Protein AF-A0A564Z7Z6-F1 (afdb_monomer_lite)

Sequence (91 aa):
MHHSHVLWLDFSEDAVISPGTVTEMHQLPWTATPYTIAVFFRGLNIRPGGIAIKIAEGRRSNTAYIAFESGLDAQLACNRTSQQDYDVLAN

Organism: Hymenolepis diminuta (NCBI:txid6216)

Radius of gyration: 15.49 Å; chains: 1; bounding box: 38×32×52 Å

pLDDT: mean 78.82, std 17.44, range [37.19, 94.44]

Secondary structure (DSSP, 8-state):
------------TT----TT-EEEE-S--TT--HHHHHHHTTTS-EEEEEEEEEEETTEEEEEEEEEESSHHHHHHHHHHHHS---GGG--

InterPro domains:
  IPR000504 RNA recognition motif domain [PF28441] (25-80)
  IPR012677 Nucleotide-binding alpha-beta plait domain superfamily [G3DSA:3.30.70.330] (21-87)
  IPR035979 RNA-binding domain superfamily [SSF54928] (14-82)
  IPR050666 Epithelial Splicing Regulatory [PTHR13976] (20-83)

Foldseek 3Di:
DDDPPPPPPPPVVPPPQDPLQKDKAAQADLQADPVLVCVLLPPFAWDDVQKAFDDDPNGTHRMIMTGGPDSVSSVVVVVSSVPPPNPSRPD

Structure (mmCIF, N/CA/C/O backbone):
data_AF-A0A564Z7Z6-F1
#
_entry.id   AF-A0A564Z7Z6-F1
#
loop_
_atom_site.group_PDB
_atom_site.id
_atom_site.type_symbol
_atom_site.label_atom_id
_atom_site.label_alt_id
_atom_site.label_comp_id
_atom_site.label_asym_id
_atom_site.label_entity_id
_atom_site.label_seq_id
_atom_site.pdbx_PDB_ins_code
_atom_site.Cartn_x
_atom_site.Cartn_y
_atom_site.Cartn_z
_atom_site.occupancy
_atom_site.B_iso_or_equiv
_atom_site.auth_seq_id
_atom_site.auth_comp_id
_atom_site.auth_asym_id
_atom_site.auth_atom_id
_atom_site.pdbx_PDB_model_num
ATOM 1 N N . MET A 1 1 ? -18.565 0.350 -36.882 1.00 37.19 1 MET A N 1
ATOM 2 C CA . MET A 1 1 ? -17.317 -0.427 -36.762 1.00 37.19 1 MET A CA 1
ATOM 3 C C . MET A 1 1 ? -16.534 0.162 -35.597 1.00 37.19 1 MET A C 1
ATOM 5 O O . MET A 1 1 ? -16.121 1.304 -35.681 1.00 37.19 1 MET A O 1
ATOM 9 N N . HIS A 1 2 ? -16.510 -0.593 -34.496 1.00 37.66 2 HIS A N 1
ATOM 10 C CA . HIS A 1 2 ? -15.685 -0.502 -33.279 1.00 37.66 2 HIS A CA 1
ATOM 11 C C . HIS A 1 2 ? -15.419 0.879 -32.647 1.00 37.66 2 HIS A C 1
ATOM 13 O O . HIS A 1 2 ? -14.416 1.533 -32.907 1.00 37.66 2 HIS A O 1
ATOM 19 N N . HIS A 1 3 ? -16.314 1.245 -31.724 1.00 37.22 3 HIS A N 1
ATOM 20 C CA . HIS A 1 3 ? -16.103 2.254 -30.686 1.00 37.22 3 HIS A CA 1
ATOM 21 C C . HIS A 1 3 ? -15.134 1.673 -29.636 1.00 37.22 3 HIS A C 1
ATOM 23 O O . HIS A 1 3 ? -15.531 0.847 -28.816 1.00 37.22 3 HIS A O 1
ATOM 29 N N . SER A 1 4 ? -13.859 2.059 -29.674 1.00 44.38 4 SER A N 1
ATOM 30 C CA . SER A 1 4 ? -12.882 1.676 -28.646 1.00 44.38 4 SER A CA 1
ATOM 31 C C . SER A 1 4 ? -12.961 2.660 -27.481 1.00 44.38 4 SER A C 1
ATOM 33 O O . SER A 1 4 ? -12.267 3.672 -27.453 1.00 44.38 4 SER A O 1
ATOM 35 N N . HIS A 1 5 ? 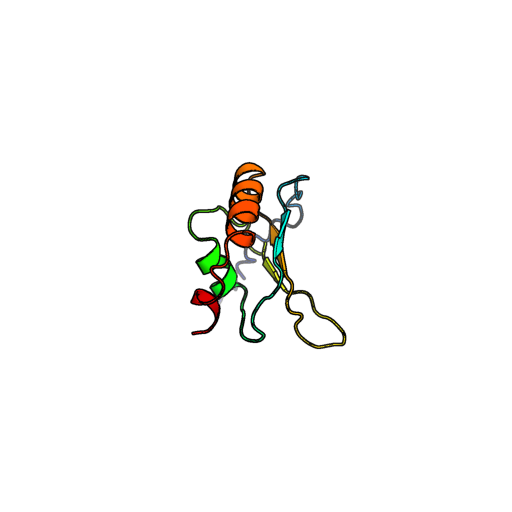-13.848 2.372 -26.530 1.00 44.94 5 HIS A N 1
ATOM 36 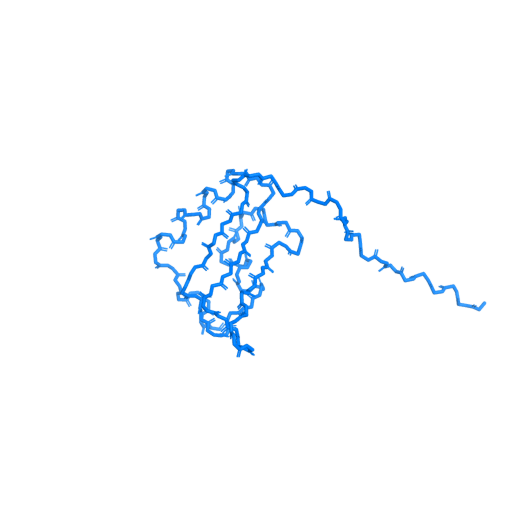C CA . HIS A 1 5 ? -13.901 3.053 -25.241 1.00 44.94 5 HIS A CA 1
ATOM 37 C C . HIS A 1 5 ? -12.815 2.432 -24.353 1.00 44.94 5 HIS A C 1
ATOM 39 O O . HIS A 1 5 ? -13.006 1.370 -23.762 1.00 44.94 5 HIS A O 1
ATOM 45 N N . VAL A 1 6 ? -11.631 3.045 -24.342 1.00 51.62 6 VAL A N 1
ATOM 46 C CA . VAL A 1 6 ? -10.583 2.710 -23.376 1.00 51.62 6 VAL A CA 1
ATOM 47 C C . VAL A 1 6 ? -11.110 3.158 -22.019 1.00 51.62 6 VAL A C 1
ATOM 49 O O . VAL A 1 6 ? -11.247 4.354 -21.770 1.00 51.62 6 VAL A O 1
ATOM 52 N N . LEU A 1 7 ? -11.473 2.191 -21.176 1.00 44.06 7 LEU A N 1
ATOM 53 C CA . LEU A 1 7 ? -11.713 2.413 -19.757 1.00 44.06 7 LEU A CA 1
ATOM 54 C C . LEU A 1 7 ? -10.388 2.888 -19.163 1.00 44.06 7 LEU A C 1
ATOM 56 O O . LEU A 1 7 ? -9.538 2.082 -18.785 1.00 44.06 7 LEU A O 1
ATOM 60 N N . TRP A 1 8 ? -10.192 4.203 -19.139 1.00 45.31 8 TRP A N 1
ATOM 61 C CA . TRP A 1 8 ? -9.282 4.821 -18.197 1.00 45.31 8 TRP A CA 1
ATOM 62 C C . TRP A 1 8 ? -9.775 4.369 -16.829 1.00 45.31 8 TRP A C 1
ATOM 64 O O . TRP A 1 8 ? -10.863 4.747 -16.396 1.00 45.31 8 TRP A O 1
ATOM 74 N N . LEU A 1 9 ? -9.036 3.440 -16.219 1.00 45.81 9 LEU A N 1
ATOM 75 C CA . LEU A 1 9 ? -9.154 3.173 -14.795 1.00 45.81 9 LEU A CA 1
ATOM 76 C C . LEU A 1 9 ? -9.178 4.537 -14.119 1.00 45.81 9 LEU A C 1
ATOM 78 O O . LEU A 1 9 ? -8.303 5.353 -14.405 1.00 45.81 9 LEU A O 1
ATOM 82 N N . ASP A 1 10 ? -10.208 4.764 -13.312 1.00 49.94 10 ASP A N 1
ATOM 83 C CA . ASP A 1 10 ? -10.432 5.959 -12.506 1.00 49.94 10 ASP A CA 1
ATOM 84 C C . ASP A 1 10 ? -9.262 6.111 -11.517 1.00 49.94 10 ASP A C 1
ATOM 86 O O . ASP A 1 10 ? -9.330 5.780 -10.336 1.00 49.94 10 ASP A O 1
ATOM 90 N N . PHE A 1 11 ? -8.105 6.506 -12.039 1.00 47.50 11 PHE A N 1
ATOM 91 C CA . PHE A 1 11 ? -7.006 7.031 -11.265 1.00 47.50 11 PHE A CA 1
ATOM 92 C C . PHE A 1 11 ? -7.452 8.441 -10.920 1.00 47.50 11 PHE A C 1
ATOM 94 O O . PHE A 1 11 ? -7.260 9.373 -11.691 1.00 47.50 11 PHE A O 1
ATOM 101 N N . SER A 1 12 ? -8.134 8.576 -9.785 1.00 55.09 12 SER A N 1
ATOM 102 C CA . SER A 1 12 ? -8.439 9.873 -9.193 1.00 55.09 12 SER A CA 1
ATOM 103 C C . SER A 1 12 ? -7.115 10.614 -8.952 1.00 55.09 12 SER A C 1
ATOM 105 O O . SER A 1 12 ? -6.474 10.422 -7.918 1.00 55.09 12 SER A O 1
ATOM 107 N N . GLU A 1 13 ? -6.707 11.439 -9.921 1.00 57.31 13 GLU A N 1
ATOM 108 C CA . GLU A 1 13 ? -5.449 12.205 -9.957 1.00 57.31 13 GLU A CA 1
ATOM 109 C C . GLU A 1 13 ? -5.302 13.198 -8.785 1.00 57.31 13 GLU A C 1
ATOM 111 O O . GLU A 1 13 ? -4.190 13.609 -8.472 1.00 57.31 13 GLU A O 1
ATOM 116 N N . ASP A 1 14 ? -6.382 13.472 -8.044 1.00 55.03 14 ASP A N 1
ATOM 117 C CA . ASP A 1 14 ? -6.415 14.379 -6.885 1.00 55.03 14 ASP A CA 1
ATOM 118 C C . ASP A 1 14 ? -6.748 13.678 -5.557 1.00 55.03 14 ASP A C 1
ATOM 120 O O . ASP A 1 14 ? -7.403 14.216 -4.661 1.00 55.03 14 ASP A O 1
ATOM 124 N N . ALA A 1 15 ? -6.299 12.438 -5.401 1.00 63.50 15 ALA A N 1
ATOM 125 C CA . ALA A 1 15 ? -6.340 11.739 -4.127 1.00 63.50 15 ALA A CA 1
ATOM 126 C C . ALA A 1 15 ? -5.448 12.433 -3.073 1.00 63.50 15 ALA A C 1
ATOM 128 O O . ALA A 1 15 ? -4.298 12.043 -2.872 1.00 63.50 15 ALA A O 1
ATOM 129 N N . VAL A 1 16 ? -5.975 13.444 -2.374 1.00 71.50 16 VAL A N 1
ATOM 130 C CA . VAL A 1 16 ? -5.279 14.120 -1.269 1.00 71.50 16 VAL A CA 1
ATOM 131 C C . VAL A 1 16 ? -4.883 13.087 -0.214 1.00 71.50 16 VAL A C 1
ATOM 133 O O . VAL A 1 16 ? -5.724 12.532 0.497 1.00 71.50 16 VAL A O 1
ATOM 136 N N . ILE A 1 17 ? -3.580 12.829 -0.103 1.00 79.94 17 ILE A N 1
ATOM 137 C CA . ILE A 1 17 ? -3.033 11.992 0.959 1.00 79.94 17 ILE A CA 1
ATOM 138 C C . ILE A 1 17 ? -3.067 12.804 2.249 1.00 79.94 17 ILE A C 1
ATOM 140 O O . ILE A 1 17 ? -2.360 13.801 2.400 1.00 79.94 17 ILE A O 1
ATOM 144 N N . SER A 1 18 ? -3.916 12.385 3.182 1.00 84.56 18 SER A N 1
ATOM 145 C CA . SER A 1 18 ? -4.031 13.058 4.473 1.00 84.56 18 SER A CA 1
ATOM 146 C C . SER A 1 18 ? -2.812 12.745 5.352 1.00 84.56 18 SER A C 1
ATOM 148 O O . SER A 1 18 ? -2.325 11.607 5.346 1.00 84.56 18 SER A O 1
ATOM 150 N N . PRO A 1 19 ? -2.302 13.708 6.137 1.00 85.31 19 PRO A N 1
ATOM 151 C CA . PRO A 1 19 ? -1.211 13.442 7.068 1.00 85.31 19 PRO A CA 1
ATOM 152 C C . PRO A 1 19 ? -1.609 12.336 8.055 1.00 85.31 19 PRO A C 1
ATOM 154 O O . PRO A 1 19 ? -2.759 12.244 8.479 1.00 85.31 19 PRO A O 1
ATOM 157 N N . GLY A 1 20 ? -0.658 11.465 8.395 1.00 88.31 20 GLY A N 1
ATOM 158 C CA . GLY A 1 20 ? -0.899 10.328 9.290 1.00 88.31 20 GLY A CA 1
ATOM 159 C C . GLY A 1 20 ? -1.599 9.126 8.647 1.00 88.31 20 GLY A C 1
ATOM 160 O O . GLY A 1 20 ? -1.883 8.166 9.352 1.00 88.31 20 GLY A O 1
ATOM 161 N N . THR A 1 21 ? -1.854 9.143 7.333 1.00 93.06 21 THR A N 1
ATOM 162 C CA . THR A 1 21 ? -2.403 7.987 6.587 1.00 93.06 21 THR A CA 1
ATOM 163 C C . THR A 1 21 ? -1.341 7.164 5.859 1.00 93.06 21 THR A C 1
ATOM 165 O O . THR A 1 21 ? -1.666 6.174 5.210 1.00 93.06 21 THR A O 1
ATOM 168 N N . VAL A 1 22 ? -0.068 7.552 5.955 1.00 92.44 22 VAL A N 1
ATOM 169 C CA . VAL A 1 22 ? 1.045 6.872 5.285 1.00 92.44 22 VAL A CA 1
ATOM 170 C C . VAL A 1 22 ? 1.965 6.246 6.319 1.00 92.44 22 VAL A C 1
ATOM 172 O O . VAL A 1 22 ? 2.355 6.899 7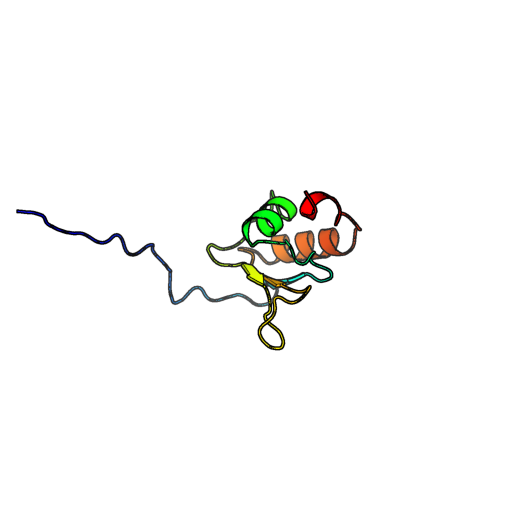.287 1.00 92.44 22 VAL A O 1
ATOM 175 N N . THR A 1 23 ? 2.354 4.999 6.078 1.00 92.06 23 THR A N 1
ATOM 176 C CA . THR A 1 23 ? 3.344 4.275 6.877 1.00 92.06 23 THR A CA 1
ATOM 177 C C . THR A 1 23 ? 4.526 3.880 6.002 1.00 92.06 23 THR A C 1
ATOM 179 O O . THR A 1 23 ? 4.358 3.493 4.843 1.00 92.06 23 THR A O 1
ATOM 182 N N . GLU A 1 24 ? 5.729 3.966 6.565 1.00 91.38 24 GLU A N 1
ATOM 183 C CA . GLU A 1 24 ? 6.922 3.368 5.974 1.00 91.38 24 GLU A CA 1
ATOM 184 C C . GLU A 1 24 ? 7.099 1.942 6.504 1.00 91.38 24 GLU A C 1
ATOM 186 O O . GLU A 1 24 ? 7.092 1.702 7.711 1.00 91.38 24 GLU A O 1
ATOM 191 N N . MET A 1 25 ? 7.250 0.992 5.588 1.00 89.25 25 MET A N 1
ATOM 192 C CA . MET A 1 25 ? 7.623 -0.381 5.895 1.00 89.25 25 MET A CA 1
ATOM 193 C C . MET A 1 25 ? 9.103 -0.575 5.583 1.00 89.25 25 MET A C 1
ATOM 195 O O . MET A 1 25 ? 9.572 -0.170 4.518 1.00 89.25 25 MET A O 1
ATOM 199 N N . HIS A 1 26 ? 9.821 -1.217 6.500 1.00 89.31 26 HIS A N 1
ATOM 200 C CA . HIS A 1 26 ? 11.239 -1.541 6.369 1.00 89.31 26 HIS A CA 1
ATOM 201 C C . HIS A 1 26 ? 11.448 -3.053 6.243 1.00 89.31 26 HIS A C 1
ATOM 203 O O . HIS A 1 26 ? 10.517 -3.833 6.418 1.00 89.31 26 HIS A O 1
ATOM 209 N N . GLN A 1 27 ? 12.688 -3.457 5.950 1.00 87.12 27 GLN A N 1
ATOM 210 C CA . GLN A 1 27 ? 13.132 -4.856 5.915 1.00 87.12 27 GLN A CA 1
ATOM 211 C C . GLN A 1 27 ? 12.354 -5.755 4.941 1.00 87.12 27 GLN A C 1
ATOM 213 O O . GLN A 1 27 ? 12.249 -6.961 5.146 1.00 87.12 27 GLN A O 1
ATOM 218 N N . LEU A 1 28 ? 11.844 -5.185 3.850 1.00 85.94 28 LEU A N 1
ATOM 219 C CA . LEU A 1 28 ? 11.194 -5.968 2.809 1.00 85.94 28 LEU A CA 1
ATOM 220 C C . LEU A 1 28 ? 12.172 -6.973 2.186 1.00 85.94 28 LEU A C 1
ATOM 222 O O . LEU A 1 28 ? 13.308 -6.598 1.865 1.00 85.94 28 LEU A O 1
ATOM 226 N N . PRO A 1 29 ? 11.736 -8.221 1.944 1.00 85.44 29 PRO A N 1
ATOM 227 C CA . PRO A 1 29 ? 12.500 -9.135 1.115 1.00 85.44 29 PRO A CA 1
ATOM 228 C C . PRO A 1 29 ? 12.610 -8.578 -0.310 1.00 85.44 29 PRO A C 1
ATOM 230 O O . PRO A 1 29 ? 11.704 -7.915 -0.813 1.00 85.44 29 PRO A O 1
ATOM 233 N N . TRP A 1 30 ? 13.709 -8.884 -1.001 1.00 82.69 30 TRP A N 1
ATOM 234 C CA . TRP A 1 30 ? 13.950 -8.436 -2.383 1.00 82.69 30 TRP A CA 1
ATOM 235 C C . TRP A 1 30 ? 12.881 -8.919 -3.376 1.00 82.69 30 TRP A C 1
ATOM 237 O O . TRP A 1 30 ? 12.666 -8.303 -4.421 1.00 82.69 30 TRP A O 1
ATOM 247 N N . THR A 1 31 ? 12.216 -10.023 -3.043 1.00 85.56 31 THR A N 1
ATOM 248 C CA . THR A 1 31 ? 11.110 -10.622 -3.795 1.00 85.56 31 THR A CA 1
ATOM 249 C C . THR A 1 31 ? 9.759 -9.973 -3.499 1.00 85.56 31 THR A C 1
ATOM 251 O O . THR A 1 31 ? 8.790 -10.285 -4.189 1.00 85.56 31 THR A O 1
ATOM 254 N N . ALA A 1 32 ? 9.672 -9.057 -2.525 1.00 87.56 32 ALA A N 1
ATOM 255 C CA . ALA A 1 32 ? 8.425 -8.393 -2.178 1.00 87.56 32 ALA A CA 1
ATOM 256 C C . ALA A 1 32 ? 7.817 -7.678 -3.390 1.00 87.56 32 ALA A C 1
ATOM 258 O O . ALA A 1 32 ? 8.494 -7.019 -4.190 1.00 87.56 32 ALA A O 1
ATOM 259 N N . THR A 1 33 ? 6.500 -7.789 -3.499 1.00 90.44 33 THR A N 1
ATOM 260 C CA . THR A 1 33 ? 5.691 -7.117 -4.512 1.00 90.44 33 THR A CA 1
ATOM 261 C C . THR A 1 33 ? 4.606 -6.286 -3.827 1.00 90.44 33 THR A C 1
ATOM 263 O O . THR A 1 33 ? 4.270 -6.551 -2.670 1.00 90.44 33 THR A O 1
ATOM 266 N N . PRO A 1 34 ? 3.996 -5.305 -4.518 1.00 90.75 34 PRO A N 1
ATOM 267 C CA . PRO A 1 34 ? 2.842 -4.594 -3.973 1.00 90.75 34 PRO A CA 1
ATOM 268 C C . PRO A 1 34 ? 1.721 -5.540 -3.520 1.00 90.75 34 PRO A C 1
ATOM 270 O O . PRO A 1 34 ? 1.083 -5.297 -2.502 1.00 90.75 34 PRO A O 1
ATOM 273 N N . TYR A 1 35 ? 1.534 -6.660 -4.225 1.00 91.19 35 TYR A N 1
ATOM 274 C CA . TYR A 1 35 ? 0.558 -7.682 -3.860 1.00 91.19 35 TYR A CA 1
ATOM 275 C C . TYR A 1 35 ? 0.879 -8.348 -2.515 1.00 91.19 35 TYR A C 1
ATOM 277 O O . TYR A 1 35 ? 0.019 -8.400 -1.640 1.00 91.19 35 TYR A O 1
ATOM 285 N N . THR A 1 36 ? 2.113 -8.818 -2.310 1.00 91.69 36 THR A N 1
ATOM 286 C CA . THR A 1 36 ? 2.490 -9.483 -1.049 1.00 91.69 36 THR A CA 1
ATOM 287 C C . THR A 1 36 ? 2.420 -8.513 0.134 1.00 91.69 36 THR A C 1
ATOM 289 O O . THR A 1 36 ? 1.958 -8.888 1.208 1.00 91.69 36 THR A O 1
ATOM 292 N N . ILE A 1 37 ? 2.778 -7.241 -0.078 1.00 91.38 37 ILE A N 1
ATOM 293 C CA . ILE A 1 37 ? 2.628 -6.171 0.923 1.00 91.38 37 ILE A CA 1
ATOM 294 C C . ILE A 1 37 ? 1.143 -5.930 1.253 1.00 91.38 37 ILE A C 1
ATOM 296 O O . ILE A 1 37 ? 0.785 -5.814 2.424 1.00 91.38 37 ILE A O 1
ATOM 300 N N . ALA A 1 38 ? 0.257 -5.911 0.252 1.00 91.62 38 ALA A N 1
ATOM 301 C CA . ALA A 1 38 ? -1.183 -5.790 0.483 1.00 91.62 38 ALA A CA 1
ATOM 302 C C . ALA A 1 38 ? -1.744 -6.976 1.287 1.00 91.62 38 ALA A C 1
ATOM 304 O O . ALA A 1 38 ? -2.557 -6.785 2.190 1.00 91.62 38 ALA A O 1
ATOM 305 N N . VAL A 1 39 ? -1.271 -8.197 1.010 1.00 90.75 39 VAL A N 1
ATOM 306 C CA . VAL A 1 39 ? -1.646 -9.407 1.762 1.00 90.75 39 VAL A CA 1
ATOM 307 C C . VAL A 1 39 ? -1.160 -9.352 3.214 1.00 90.75 39 VAL A C 1
ATOM 309 O O . VAL A 1 39 ? -1.891 -9.777 4.111 1.00 90.75 39 VAL A O 1
ATOM 312 N N . PHE A 1 40 ? 0.032 -8.807 3.471 1.00 89.25 40 PHE A N 1
ATOM 313 C CA . PHE A 1 40 ? 0.547 -8.591 4.828 1.00 89.25 40 PHE A CA 1
ATOM 314 C C . PHE A 1 40 ? -0.350 -7.638 5.632 1.00 89.25 40 PHE A C 1
ATOM 316 O O . PHE A 1 40 ? -0.731 -7.921 6.769 1.00 89.25 40 PHE A O 1
ATOM 323 N N . PHE A 1 41 ? -0.792 -6.546 5.009 1.00 91.31 41 PHE A N 1
ATOM 324 C CA . PHE A 1 41 ? -1.722 -5.591 5.613 1.00 91.31 41 PHE A CA 1
ATOM 325 C C . PHE A 1 41 ? -3.201 -5.946 5.405 1.00 91.31 41 PHE A C 1
ATOM 327 O O . PHE A 1 41 ? -4.064 -5.087 5.588 1.00 91.31 41 PHE A O 1
ATOM 334 N N . ARG A 1 42 ? -3.535 -7.207 5.088 1.00 90.62 42 ARG A N 1
ATOM 335 C CA . ARG A 1 42 ? -4.934 -7.630 4.916 1.00 90.62 42 ARG A CA 1
ATOM 336 C C . ARG A 1 42 ? -5.800 -7.217 6.112 1.00 90.62 42 ARG A C 1
ATOM 338 O O . ARG A 1 42 ? -5.377 -7.293 7.271 1.00 90.62 42 ARG A O 1
ATOM 345 N N . GLY A 1 43 ? -7.019 -6.773 5.821 1.00 91.75 43 GLY A N 1
ATOM 346 C CA . GLY A 1 43 ? -7.940 -6.229 6.822 1.00 91.75 43 GLY A CA 1
ATOM 347 C C . GLY A 1 43 ? -7.669 -4.774 7.224 1.00 91.75 43 GLY A C 1
ATOM 348 O O . GLY A 1 43 ? -8.331 -4.296 8.136 1.00 91.75 43 GLY A O 1
ATOM 349 N N . LEU A 1 44 ? -6.722 -4.089 6.575 1.00 94.00 44 LEU A N 1
ATOM 350 C CA . LEU A 1 44 ? -6.569 -2.632 6.608 1.00 94.00 44 LEU A CA 1
ATOM 351 C C . LEU A 1 44 ? -6.885 -2.073 5.217 1.00 94.00 44 LEU A C 1
ATOM 353 O O . LEU A 1 44 ? -6.579 -2.719 4.210 1.00 94.00 44 LEU A O 1
ATOM 357 N N . ASN A 1 45 ? -7.472 -0.878 5.143 1.00 93.75 45 ASN A N 1
ATOM 358 C CA . ASN A 1 45 ? -7.864 -0.289 3.864 1.00 93.75 45 ASN A CA 1
ATOM 359 C C . ASN A 1 45 ? -6.683 0.461 3.246 1.00 93.75 45 ASN A C 1
ATOM 361 O O . ASN A 1 45 ? -6.365 1.584 3.636 1.00 93.75 45 ASN A O 1
ATOM 365 N N . ILE A 1 46 ? -6.006 -0.176 2.290 1.00 92.69 46 ILE A N 1
ATOM 366 C CA . ILE A 1 46 ? -4.949 0.452 1.491 1.00 92.69 46 ILE A CA 1
ATOM 367 C C . ILE A 1 46 ? -5.598 1.156 0.305 1.00 92.69 46 ILE A C 1
ATOM 369 O O . ILE A 1 46 ? -6.422 0.563 -0.391 1.00 92.69 46 ILE A O 1
ATOM 373 N N . ARG A 1 47 ? -5.189 2.398 0.034 1.00 91.56 47 ARG A N 1
ATOM 374 C CA . ARG A 1 47 ? -5.680 3.135 -1.132 1.00 91.56 47 ARG A CA 1
ATOM 375 C C . ARG A 1 47 ? -5.330 2.394 -2.429 1.00 91.56 47 ARG A C 1
ATOM 377 O O . ARG A 1 47 ? -4.234 1.832 -2.530 1.00 91.56 47 ARG A O 1
ATOM 384 N N . PRO A 1 48 ? -6.177 2.459 -3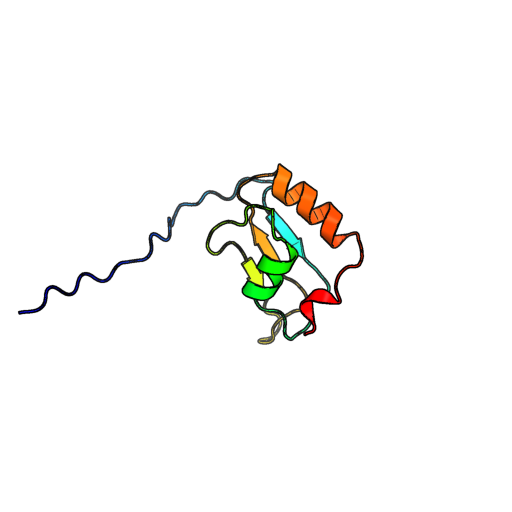.468 1.00 87.88 48 PRO A N 1
ATOM 385 C CA . PRO A 1 48 ? -5.796 2.021 -4.808 1.00 87.88 48 PRO A CA 1
ATOM 386 C C . PRO A 1 48 ? -4.486 2.693 -5.245 1.00 87.88 48 PRO A C 1
ATOM 388 O O . PRO A 1 48 ? -4.343 3.910 -5.142 1.00 87.88 48 PRO A O 1
ATOM 391 N N . GLY A 1 49 ? -3.498 1.898 -5.667 1.00 88.62 49 GLY A N 1
ATOM 392 C CA . GLY A 1 49 ? -2.162 2.405 -6.013 1.00 88.62 49 GLY A CA 1
ATOM 393 C C . GLY A 1 49 ? -1.330 2.917 -4.826 1.00 88.62 49 GLY A C 1
ATOM 394 O O . GLY A 1 49 ? -0.251 3.462 -5.030 1.00 88.62 49 GLY A O 1
ATOM 395 N N . GLY A 1 50 ? -1.786 2.725 -3.587 1.00 91.12 50 GLY A N 1
ATOM 396 C CA . GLY A 1 50 ? -1.171 3.269 -2.378 1.00 91.12 50 GLY A CA 1
ATOM 397 C C . GLY A 1 50 ? 0.124 2.591 -1.929 1.00 91.12 50 GLY A C 1
ATOM 398 O O . GLY A 1 50 ? 0.628 2.945 -0.873 1.00 91.12 50 GLY A O 1
ATOM 399 N N . ILE A 1 51 ? 0.668 1.623 -2.673 1.00 93.75 51 ILE A N 1
ATOM 400 C CA . ILE A 1 51 ? 1.908 0.919 -2.308 1.00 93.75 51 ILE A CA 1
ATOM 401 C C . ILE A 1 51 ? 3.021 1.308 -3.275 1.00 93.75 51 ILE A C 1
ATOM 403 O O . ILE A 1 51 ? 2.942 1.025 -4.470 1.00 93.75 51 ILE A O 1
ATOM 407 N N . ALA A 1 52 ? 4.095 1.877 -2.738 1.00 92.62 52 ALA A N 1
ATOM 408 C CA . ALA A 1 52 ? 5.273 2.271 -3.495 1.00 92.62 52 ALA A CA 1
ATOM 409 C C . ALA A 1 52 ? 6.539 1.686 -2.859 1.00 92.62 52 ALA A C 1
ATOM 411 O O . ALA A 1 52 ? 6.965 2.118 -1.791 1.00 92.62 52 ALA A O 1
ATOM 412 N N . ILE A 1 53 ? 7.163 0.711 -3.524 1.00 92.06 53 ILE A N 1
ATOM 413 C CA . ILE A 1 53 ? 8.473 0.181 -3.117 1.00 92.06 53 ILE A CA 1
ATOM 414 C C . ILE A 1 53 ? 9.545 1.183 -3.543 1.00 92.06 53 ILE A C 1
ATOM 416 O O . ILE A 1 53 ? 9.590 1.586 -4.708 1.00 92.06 53 ILE A O 1
ATOM 420 N N . LYS A 1 54 ? 10.416 1.585 -2.614 1.00 90.62 54 LYS A N 1
ATOM 421 C CA . LYS A 1 54 ? 11.476 2.547 -2.917 1.00 90.62 54 LYS A CA 1
ATOM 422 C C . LYS A 1 54 ? 12.503 1.910 -3.848 1.00 90.62 54 LYS A C 1
ATOM 424 O O . LYS A 1 54 ? 12.856 0.738 -3.710 1.00 90.62 54 LYS A O 1
ATOM 429 N N . ILE A 1 55 ? 13.014 2.701 -4.782 1.00 88.44 55 ILE A N 1
ATOM 430 C CA . ILE A 1 55 ? 14.117 2.310 -5.659 1.00 88.44 55 ILE A CA 1
ATOM 431 C C . ILE A 1 55 ? 15.336 3.117 -5.229 1.00 88.44 55 ILE A C 1
ATOM 433 O O . ILE A 1 55 ? 15.282 4.344 -5.185 1.00 88.44 55 ILE A O 1
ATOM 437 N N . ALA A 1 56 ? 16.424 2.425 -4.908 1.00 83.31 56 ALA A N 1
ATOM 438 C CA . ALA A 1 56 ? 17.711 3.023 -4.588 1.00 83.31 56 ALA A CA 1
ATOM 439 C C . ALA A 1 56 ? 18.744 2.501 -5.591 1.00 83.31 56 ALA A C 1
ATOM 441 O O . ALA A 1 56 ? 18.823 1.297 -5.828 1.00 83.31 56 ALA A O 1
ATOM 442 N N . GLU A 1 57 ? 19.492 3.408 -6.222 1.00 84.94 57 GLU A N 1
ATOM 443 C CA . GLU A 1 57 ? 20.576 3.064 -7.161 1.00 84.94 57 GLU A CA 1
ATOM 444 C C . GLU A 1 57 ? 20.148 2.110 -8.298 1.00 84.94 57 GLU A C 1
ATOM 446 O O . GLU A 1 57 ? 20.880 1.213 -8.714 1.00 84.94 57 GLU A O 1
ATOM 451 N N . GLY A 1 58 ? 18.918 2.271 -8.796 1.00 83.00 58 GLY A N 1
ATOM 452 C CA . GLY A 1 58 ? 18.371 1.432 -9.868 1.00 83.00 58 GLY A CA 1
ATOM 453 C C . GLY A 1 58 ? 17.973 0.014 -9.438 1.00 83.00 58 GLY A C 1
ATOM 454 O O . GLY A 1 58 ? 17.612 -0.799 -10.288 1.00 83.00 58 GLY A O 1
ATOM 455 N N . ARG A 1 59 ? 18.002 -0.299 -8.137 1.00 81.25 59 ARG A N 1
ATOM 456 C CA . ARG A 1 59 ? 17.536 -1.572 -7.571 1.00 81.25 59 ARG A CA 1
ATOM 457 C C . ARG A 1 59 ? 16.397 -1.349 -6.580 1.00 81.25 59 ARG A C 1
ATOM 459 O O . ARG A 1 59 ? 16.262 -0.283 -5.980 1.00 81.25 59 ARG A O 1
ATOM 466 N N . ARG A 1 60 ? 15.551 -2.368 -6.410 1.00 79.62 60 ARG A N 1
ATOM 467 C CA . ARG A 1 60 ? 14.494 -2.353 -5.388 1.00 79.62 60 ARG A CA 1
ATOM 468 C C . ARG A 1 60 ? 15.136 -2.297 -4.003 1.00 79.62 60 ARG A C 1
ATOM 470 O O . ARG A 1 60 ? 16.041 -3.074 -3.722 1.00 79.62 60 ARG A O 1
ATOM 477 N N . SER A 1 61 ? 14.683 -1.367 -3.173 1.00 84.69 61 SER A N 1
ATOM 478 C CA . SER A 1 61 ? 15.113 -1.239 -1.783 1.00 84.69 61 SER A CA 1
ATOM 479 C C . SER A 1 61 ? 14.349 -2.217 -0.886 1.00 84.69 61 SER A C 1
ATOM 481 O O . SER A 1 61 ? 13.327 -2.780 -1.274 1.00 84.69 61 SER A O 1
ATOM 483 N N . ASN A 1 62 ? 14.811 -2.360 0.353 1.00 88.56 62 ASN A N 1
ATOM 484 C CA . ASN A 1 62 ? 14.118 -3.072 1.424 1.00 88.56 62 ASN A CA 1
ATOM 485 C C . ASN A 1 62 ? 13.043 -2.205 2.115 1.00 88.56 62 ASN A C 1
ATOM 487 O O . ASN A 1 62 ? 12.649 -2.504 3.240 1.00 88.56 62 ASN A O 1
ATOM 491 N N . THR A 1 63 ? 12.597 -1.114 1.489 1.00 90.38 63 THR A N 1
ATOM 492 C CA . THR A 1 63 ? 11.627 -0.177 2.071 1.00 90.38 63 THR A CA 1
ATOM 493 C C . THR A 1 63 ? 10.493 0.148 1.104 1.00 90.38 63 THR A C 1
ATOM 495 O O . THR A 1 63 ? 10.687 0.179 -0.114 1.00 90.38 63 THR A O 1
ATOM 498 N N . ALA A 1 64 ? 9.303 0.411 1.642 1.00 93.12 64 ALA A N 1
ATOM 499 C CA . ALA A 1 64 ? 8.143 0.866 0.880 1.00 93.12 64 ALA A CA 1
ATOM 500 C C . ALA A 1 64 ? 7.311 1.882 1.664 1.00 93.12 64 ALA A C 1
ATOM 502 O O . ALA A 1 64 ? 7.300 1.875 2.892 1.00 93.12 64 ALA A O 1
ATOM 503 N N . TYR A 1 65 ? 6.578 2.718 0.936 1.00 93.50 65 TYR A N 1
ATOM 504 C CA . TYR A 1 65 ? 5.500 3.538 1.472 1.00 93.50 65 TYR A CA 1
ATOM 505 C C . TYR A 1 65 ? 4.153 2.876 1.197 1.00 93.50 65 TYR A C 1
ATOM 507 O O . TYR A 1 65 ? 3.921 2.378 0.093 1.00 93.50 65 TYR A O 1
ATOM 515 N N . ILE A 1 66 ? 3.279 2.883 2.202 1.00 94.44 66 ILE A N 1
ATOM 516 C CA . ILE A 1 66 ? 1.913 2.373 2.116 1.00 94.44 66 ILE A CA 1
ATOM 517 C C . ILE A 1 66 ? 0.960 3.480 2.560 1.00 94.44 66 ILE A C 1
ATOM 519 O O . ILE A 1 66 ? 1.036 3.946 3.696 1.00 94.44 66 ILE A O 1
ATOM 523 N N . ALA A 1 67 ? 0.084 3.904 1.655 1.00 93.56 67 ALA A N 1
ATOM 524 C CA . ALA A 1 67 ? -0.972 4.872 1.892 1.00 93.56 67 ALA A CA 1
ATOM 525 C C . ALA A 1 67 ? -2.292 4.151 2.175 1.00 93.56 67 ALA A C 1
ATOM 527 O O . ALA A 1 67 ? -2.800 3.392 1.346 1.00 93.56 67 ALA A O 1
ATOM 528 N N . PHE A 1 68 ? -2.855 4.424 3.343 1.00 94.00 68 PHE A N 1
ATOM 529 C CA . PHE A 1 68 ? -4.126 3.887 3.80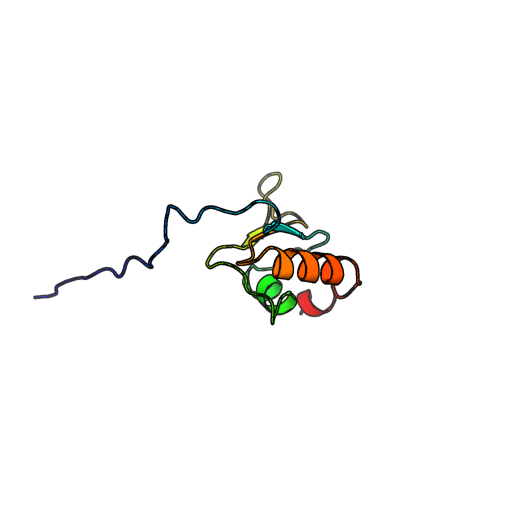3 1.00 94.00 68 PHE A CA 1
ATOM 530 C C . PHE A 1 68 ? -5.261 4.890 3.586 1.00 94.00 68 PHE A C 1
ATOM 532 O O . PHE A 1 68 ? -5.036 6.086 3.398 1.00 94.00 68 PHE A O 1
ATOM 539 N N . GLU A 1 69 ? -6.501 4.408 3.592 1.00 92.50 69 GLU A N 1
ATOM 540 C CA . GLU A 1 69 ? -7.684 5.268 3.492 1.00 92.50 69 GLU A CA 1
ATOM 541 C C . GLU A 1 69 ? -7.927 6.065 4.783 1.00 92.50 69 GLU A C 1
ATOM 543 O O . GLU A 1 69 ? -8.508 7.147 4.737 1.00 92.50 69 GLU A O 1
ATOM 548 N N . SER A 1 70 ? -7.444 5.564 5.928 1.00 92.12 70 SER A N 1
ATOM 549 C CA . SER A 1 70 ? -7.632 6.166 7.251 1.00 92.12 70 SER A CA 1
ATOM 550 C C . SER A 1 70 ? -6.342 6.210 8.072 1.00 92.12 70 SER A C 1
ATOM 552 O O . SER A 1 70 ? -5.494 5.319 8.003 1.00 92.12 70 SER A O 1
ATOM 554 N N . GLY A 1 71 ? -6.218 7.227 8.930 1.00 90.88 71 GLY A N 1
ATOM 555 C CA . GLY A 1 71 ? -5.117 7.316 9.890 1.00 90.88 71 GLY A CA 1
ATOM 556 C C . GLY A 1 71 ? -5.171 6.233 10.972 1.00 90.88 71 GLY A C 1
ATOM 557 O O . GLY A 1 71 ? -4.143 5.900 11.555 1.00 90.88 71 GLY A O 1
ATOM 558 N N . LEU A 1 72 ? -6.345 5.649 11.244 1.00 92.69 72 LEU A N 1
ATOM 559 C CA . LEU A 1 72 ? -6.455 4.489 12.137 1.00 92.69 72 LEU A CA 1
ATOM 560 C C . LEU A 1 72 ? -5.801 3.254 11.506 1.00 92.69 72 LEU A C 1
ATOM 562 O O . LEU A 1 72 ? -5.038 2.562 12.175 1.00 92.69 72 LEU A O 1
ATOM 566 N N . ASP A 1 73 ? -6.043 3.020 10.215 1.00 94.31 73 ASP A N 1
ATOM 567 C CA . ASP A 1 73 ? -5.446 1.903 9.479 1.00 94.31 73 ASP A CA 1
ATOM 568 C C . ASP A 1 73 ? -3.918 2.027 9.435 1.00 94.31 73 ASP A C 1
ATOM 570 O O . ASP A 1 73 ? -3.217 1.059 9.721 1.00 94.31 73 ASP A O 1
ATOM 574 N N . ALA A 1 74 ? -3.393 3.234 9.203 1.00 91.94 74 ALA A N 1
ATOM 575 C CA . ALA A 1 74 ? -1.956 3.506 9.266 1.00 91.94 74 ALA A CA 1
ATOM 576 C C . ALA A 1 74 ? -1.359 3.275 10.671 1.00 91.94 74 ALA A C 1
ATOM 578 O O . ALA A 1 74 ? -0.267 2.720 10.815 1.00 91.94 74 ALA A O 1
ATOM 579 N N . GLN A 1 75 ? -2.076 3.643 11.737 1.00 90.94 75 GLN A N 1
ATOM 580 C CA . GLN A 1 75 ? -1.641 3.363 13.111 1.00 90.94 75 GLN A CA 1
ATOM 581 C C . GLN A 1 75 ? -1.640 1.860 13.420 1.00 90.94 75 GLN A C 1
ATOM 583 O O . GLN A 1 75 ? -0.694 1.347 14.022 1.00 90.94 75 GLN A O 1
ATOM 588 N N . LEU A 1 76 ? -2.670 1.126 12.995 1.00 91.44 76 LEU A N 1
ATOM 589 C CA . LEU A 1 76 ? -2.725 -0.330 13.140 1.00 91.44 76 LEU A CA 1
ATOM 590 C C . LEU A 1 76 ? -1.614 -1.009 12.330 1.00 91.44 76 LEU A C 1
ATOM 592 O O . LEU A 1 76 ? -0.968 -1.929 12.833 1.00 91.44 76 LEU A O 1
ATOM 596 N N . ALA A 1 77 ? -1.334 -0.521 11.120 1.00 90.56 77 ALA A N 1
ATOM 597 C CA . ALA A 1 77 ? -0.219 -0.971 10.296 1.00 90.56 77 ALA A CA 1
ATOM 598 C C . ALA A 1 77 ? 1.132 -0.770 10.998 1.00 90.56 77 ALA A C 1
ATOM 600 O O . ALA A 1 77 ? 1.945 -1.690 11.023 1.00 90.56 77 ALA A O 1
ATOM 601 N N . CYS A 1 78 ? 1.350 0.384 11.635 1.00 86.75 78 CYS A N 1
ATOM 602 C CA . CYS A 1 78 ? 2.570 0.670 12.396 1.00 86.75 78 CYS A CA 1
ATOM 603 C C . CYS A 1 78 ? 2.811 -0.350 13.529 1.00 86.75 78 CYS A C 1
ATOM 605 O O . CYS A 1 78 ? 3.927 -0.845 13.714 1.00 86.75 78 CYS A O 1
ATOM 607 N N . ASN A 1 79 ? 1.745 -0.736 14.238 1.00 85.00 79 ASN A N 1
A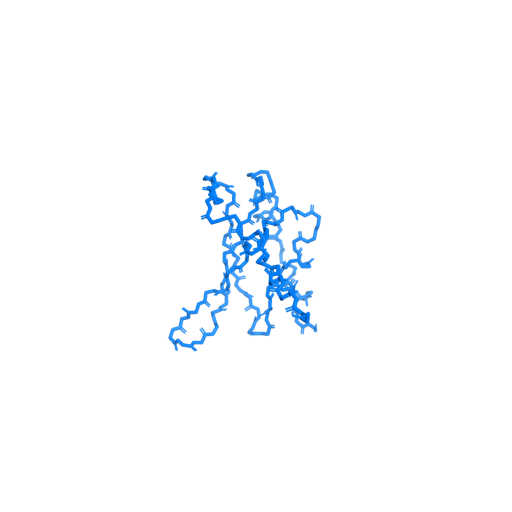TOM 608 C CA . ASN A 1 79 ? 1.813 -1.775 15.267 1.00 85.00 79 ASN A CA 1
ATOM 609 C C . ASN A 1 79 ? 2.154 -3.159 14.687 1.00 85.00 79 ASN A C 1
ATOM 611 O O . ASN A 1 79 ? 2.875 -3.922 15.328 1.00 85.00 79 ASN A O 1
ATOM 615 N N . ARG A 1 80 ? 1.677 -3.479 13.473 1.00 82.00 80 ARG A N 1
ATOM 616 C CA . ARG A 1 80 ? 2.010 -4.737 12.778 1.00 82.00 80 ARG A CA 1
ATOM 617 C C . ARG A 1 80 ? 3.460 -4.773 12.312 1.00 82.00 80 ARG A C 1
ATOM 619 O O . ARG A 1 80 ? 4.117 -5.777 12.520 1.00 82.00 80 ARG A O 1
ATOM 626 N N . THR A 1 81 ? 3.992 -3.685 11.760 1.00 73.00 81 THR A N 1
ATOM 627 C CA . THR A 1 81 ? 5.403 -3.621 11.331 1.00 73.00 81 THR A CA 1
ATOM 628 C C . THR A 1 81 ? 6.378 -3.722 12.514 1.00 73.00 81 THR A C 1
ATOM 630 O O . THR A 1 81 ? 7.505 -4.184 12.354 1.00 73.00 81 THR A O 1
ATOM 633 N N . SER A 1 82 ? 5.944 -3.326 13.717 1.00 65.00 82 SER A N 1
ATOM 634 C CA . SER A 1 82 ? 6.737 -3.457 14.948 1.00 65.00 82 SER A CA 1
ATOM 635 C C . SER A 1 82 ? 6.763 -4.889 15.511 1.00 65.00 82 SER A C 1
ATOM 637 O O . SER A 1 82 ? 7.709 -5.240 16.216 1.00 65.00 82 SER A O 1
ATOM 639 N N . GLN A 1 83 ? 5.764 -5.731 15.204 1.00 57.75 83 GLN A N 1
ATOM 640 C CA . GLN A 1 83 ? 5.748 -7.152 15.574 1.00 57.75 83 GLN A CA 1
ATOM 641 C C . GLN A 1 83 ? 6.201 -8.022 14.391 1.00 57.75 83 GLN A C 1
ATOM 643 O O . GLN A 1 83 ? 5.533 -8.134 13.374 1.00 57.75 83 GLN A O 1
ATOM 648 N N . GLN A 1 84 ? 7.382 -8.612 14.553 1.00 53.12 84 GLN A N 1
ATOM 649 C CA . GLN A 1 84 ? 8.168 -9.420 13.612 1.00 53.12 84 GLN A CA 1
ATOM 650 C C . GLN A 1 84 ? 7.383 -10.550 12.901 1.00 53.12 84 GLN A C 1
ATOM 652 O O . GLN A 1 84 ? 7.480 -11.706 13.299 1.00 53.12 84 GLN A O 1
ATOM 657 N N . ASP A 1 85 ? 6.660 -10.243 11.822 1.00 57.72 85 ASP A N 1
ATOM 658 C CA . ASP A 1 85 ? 5.917 -11.229 11.012 1.00 57.72 85 ASP A CA 1
ATOM 659 C C . ASP A 1 85 ? 6.360 -11.180 9.530 1.00 57.72 85 ASP A C 1
ATOM 661 O O . ASP A 1 85 ? 5.564 -11.117 8.598 1.00 57.72 85 ASP A O 1
ATOM 665 N N . TYR A 1 86 ? 7.677 -11.121 9.294 1.00 57.78 86 TYR A N 1
ATOM 666 C CA . TYR A 1 86 ? 8.271 -10.985 7.951 1.00 57.78 86 TYR A CA 1
ATOM 667 C C . TYR A 1 86 ? 8.298 -12.291 7.134 1.00 57.78 86 TYR A C 1
ATOM 669 O O . TYR A 1 86 ? 8.507 -12.244 5.920 1.00 57.78 86 TYR A O 1
ATOM 677 N N . ASP A 1 87 ? 8.078 -13.443 7.772 1.00 61.66 87 ASP A N 1
ATOM 678 C CA . ASP A 1 87 ? 8.160 -14.770 7.139 1.00 61.66 87 ASP A CA 1
ATOM 679 C C . ASP A 1 87 ? 7.085 -14.965 6.052 1.00 61.66 87 ASP A C 1
ATOM 681 O O . ASP A 1 87 ? 7.341 -15.534 4.993 1.00 61.66 87 ASP A O 1
ATOM 685 N N . VAL A 1 88 ? 5.909 -14.354 6.235 1.00 63.72 88 VAL A N 1
ATOM 686 C CA . VAL A 1 88 ? 4.766 -14.474 5.310 1.00 63.72 88 VAL A CA 1
ATOM 687 C C . VAL A 1 88 ? 4.998 -13.852 3.926 1.00 63.72 88 VAL A C 1
ATOM 689 O O . VAL A 1 88 ? 4.190 -14.057 3.022 1.00 63.72 88 VAL A O 1
ATOM 692 N N . LEU A 1 89 ? 6.064 -13.065 3.750 1.00 59.84 89 LEU A N 1
ATOM 693 C CA . LEU A 1 89 ? 6.406 -12.401 2.487 1.00 59.84 89 LEU A CA 1
ATOM 694 C C . LEU A 1 89 ? 7.426 -13.177 1.642 1.00 59.84 89 LEU A C 1
ATOM 696 O O . LEU A 1 89 ? 7.670 -12.792 0.498 1.00 59.84 89 LEU A O 1
ATOM 700 N N . ALA A 1 90 ? 8.060 -14.209 2.200 1.00 60.16 90 ALA A N 1
ATOM 701 C CA . ALA A 1 90 ? 9.218 -14.872 1.603 1.00 60.16 90 ALA A CA 1
ATOM 702 C C . ALA A 1 90 ? 8.886 -16.127 0.772 1.00 60.16 90 ALA A C 1
ATOM 704 O O . ALA A 1 90 ? 9.816 -16.770 0.283 1.00 60.16 90 ALA A O 1
ATOM 705 N N . ASN A 1 91 ? 7.603 -16.463 0.592 1.00 51.22 91 ASN A N 1
ATOM 706 C CA . ASN A 1 91 ? 7.161 -17.659 -0.135 1.00 51.22 91 ASN A CA 1
ATOM 707 C C . ASN A 1 91 ? 6.553 -17.350 -1.507 1.00 51.22 91 ASN A C 1
ATOM 709 O O . ASN A 1 91 ? 5.489 -16.691 -1.545 1.00 51.22 91 ASN A O 1
#